Protein AF-A0A3M1XYF0-F1 (afdb_monomer_lite)

Sequence (114 aa):
MLKKLSIVFSAGAFGGLINSLTVWIFGQAGITKALGVAIAPALSPKWLYPRIVWGGLWGLLFILPILKNRPFIQGLLFSLGPTIVQLFVVFPQKAHKGMLGLDLGTLTPLFVIF

Radius of gyration: 14.91 Å; chains: 1; bounding box: 35×24×40 Å

Structure (mmCIF, N/CA/C/O backbone):
data_AF-A0A3M1XYF0-F1
#
_entry.id   AF-A0A3M1XYF0-F1
#
loop_
_atom_site.group_PDB
_atom_site.id
_atom_site.type_symbol
_atom_site.label_atom_id
_atom_site.label_alt_id
_atom_site.label_comp_id
_atom_site.label_asym_id
_atom_site.label_entity_id
_atom_site.label_seq_id
_atom_site.pdbx_PDB_ins_code
_atom_site.Cartn_x
_atom_site.Cartn_y
_atom_site.Cartn_z
_atom_site.occupancy
_atom_site.B_iso_or_equiv
_atom_site.auth_seq_id
_atom_site.auth_comp_id
_atom_site.auth_asym_id
_atom_site.auth_atom_id
_atom_site.pdbx_PDB_model_num
ATOM 1 N N . MET A 1 1 ? -14.063 7.704 19.979 1.00 82.12 1 MET A N 1
ATOM 2 C CA . MET A 1 1 ? -14.094 7.614 18.499 1.00 82.12 1 MET A CA 1
ATOM 3 C C . MET A 1 1 ? -12.744 7.969 17.878 1.00 82.12 1 MET A C 1
ATOM 5 O O . MET A 1 1 ? -12.197 7.138 17.166 1.00 82.12 1 MET A O 1
ATOM 9 N N . LEU A 1 2 ? -12.155 9.118 18.236 1.00 91.75 2 LEU A N 1
ATOM 10 C CA . LEU A 1 2 ? -10.863 9.589 17.714 1.00 91.75 2 LEU A CA 1
ATOM 11 C C . LEU A 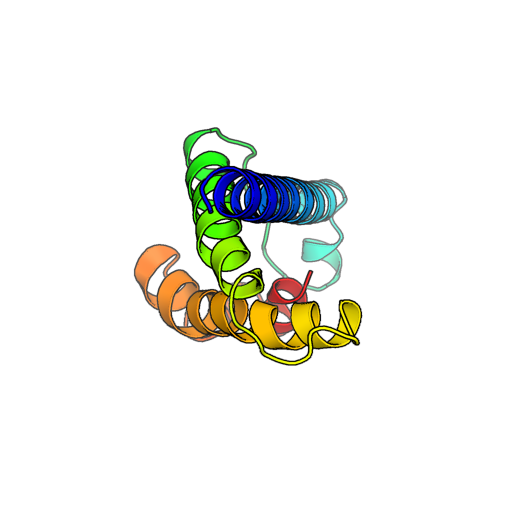1 2 ? -9.705 8.581 17.871 1.00 91.75 2 LEU A C 1
ATOM 13 O O . LEU A 1 2 ? -9.030 8.278 16.899 1.00 91.75 2 LEU A O 1
ATOM 17 N N . LYS A 1 3 ? -9.551 7.957 19.050 1.00 92.44 3 LYS A N 1
ATOM 18 C CA . LYS A 1 3 ? -8.518 6.925 19.286 1.00 92.44 3 LYS A CA 1
ATOM 19 C C . LYS A 1 3 ? -8.584 5.764 18.284 1.00 92.44 3 LYS A C 1
ATOM 21 O O . LYS A 1 3 ? -7.550 5.304 17.818 1.00 92.44 3 LYS A O 1
ATOM 26 N N . LYS A 1 4 ? -9.791 5.291 17.945 1.00 90.56 4 LYS A N 1
ATOM 27 C CA . LYS A 1 4 ? -9.965 4.192 16.981 1.00 90.56 4 LYS A CA 1
ATOM 28 C C . LYS A 1 4 ? -9.574 4.636 15.574 1.00 90.56 4 LYS A C 1
ATOM 30 O O . LYS A 1 4 ? -8.832 3.913 14.927 1.00 90.56 4 LYS A O 1
ATOM 35 N N . LEU A 1 5 ? -10.019 5.826 15.157 1.00 93.88 5 LEU A N 1
ATOM 36 C CA . LEU A 1 5 ? -9.650 6.444 13.877 1.00 93.88 5 LEU A CA 1
ATOM 37 C C . LEU A 1 5 ? -8.130 6.560 13.723 1.00 93.88 5 LEU A C 1
ATOM 39 O O . LEU A 1 5 ? -7.589 6.089 12.729 1.00 93.88 5 LEU A O 1
ATOM 43 N N . SER A 1 6 ? -7.442 7.113 14.726 1.00 94.56 6 SER A N 1
ATOM 44 C CA . SER A 1 6 ? -5.983 7.243 14.699 1.00 94.56 6 SER A CA 1
ATOM 45 C C . SER A 1 6 ? -5.292 5.885 14.589 1.00 94.56 6 SER A C 1
ATOM 47 O O . SER A 1 6 ? -4.393 5.737 13.773 1.00 94.56 6 SER A O 1
ATOM 49 N N . ILE A 1 7 ? -5.740 4.877 15.347 1.00 95.19 7 ILE A N 1
ATOM 50 C CA . ILE A 1 7 ? -5.152 3.530 15.297 1.00 95.19 7 ILE A CA 1
ATOM 51 C C . ILE A 1 7 ? -5.311 2.906 13.909 1.00 95.19 7 ILE A C 1
ATOM 53 O O . ILE A 1 7 ? -4.327 2.427 13.352 1.00 95.19 7 ILE A O 1
ATOM 57 N N . VAL A 1 8 ? -6.520 2.912 13.335 1.00 94.12 8 VAL A N 1
ATOM 58 C CA . VAL A 1 8 ? -6.744 2.258 12.036 1.00 94.12 8 VAL A CA 1
ATOM 59 C C . VAL A 1 8 ? -6.060 3.002 10.888 1.00 94.12 8 VAL A C 1
ATOM 61 O O . VAL A 1 8 ? -5.542 2.364 9.974 1.00 94.12 8 VAL A O 1
ATOM 64 N N . PHE A 1 9 ? -5.980 4.335 10.962 1.00 96.00 9 PHE A N 1
ATOM 65 C CA . PHE A 1 9 ? -5.243 5.138 9.993 1.00 96.00 9 PHE A CA 1
ATOM 66 C C . PHE A 1 9 ? -3.741 4.858 10.081 1.00 96.00 9 PHE A C 1
ATOM 68 O O . PHE A 1 9 ? -3.112 4.578 9.066 1.00 96.00 9 PHE A O 1
ATOM 75 N N . SER A 1 10 ? -3.160 4.876 11.286 1.00 96.12 10 SER A N 1
ATOM 76 C CA . SER A 1 10 ? -1.743 4.560 11.487 1.00 96.12 10 SER A CA 1
ATOM 77 C C . SER A 1 10 ? -1.406 3.133 11.055 1.00 96.12 10 SER A C 1
ATOM 79 O O . SER A 1 10 ? -0.381 2.928 10.411 1.00 96.12 10 SER A O 1
ATOM 81 N N . ALA A 1 11 ? -2.274 2.158 11.343 1.00 94.12 11 ALA A N 1
ATOM 82 C CA . ALA A 1 11 ? -2.099 0.778 10.895 1.00 94.12 11 ALA A CA 1
ATOM 83 C C . ALA A 1 11 ? -2.136 0.664 9.362 1.00 94.12 11 ALA A C 1
ATOM 85 O O . ALA A 1 11 ? -1.267 0.022 8.775 1.00 94.12 11 ALA A O 1
ATOM 86 N N . GLY A 1 12 ? -3.088 1.333 8.704 1.00 94.94 12 GLY A N 1
ATOM 87 C CA . GLY A 1 12 ? -3.162 1.382 7.243 1.00 94.94 12 GLY A CA 1
ATOM 88 C C . GLY A 1 12 ? -1.953 2.078 6.610 1.00 94.94 12 GLY A C 1
ATOM 89 O O . GLY A 1 12 ? -1.391 1.583 5.635 1.00 94.94 12 GLY A O 1
ATOM 90 N N . ALA A 1 13 ? -1.502 3.193 7.188 1.00 96.19 13 ALA A N 1
ATOM 91 C CA . ALA A 1 13 ? -0.326 3.929 6.731 1.00 96.19 13 ALA A CA 1
ATOM 92 C C . ALA A 1 13 ? 0.953 3.089 6.864 1.00 96.19 13 ALA A C 1
ATOM 94 O O . ALA A 1 13 ? 1.767 3.043 5.940 1.00 96.19 13 ALA A O 1
ATOM 95 N N . PHE A 1 14 ? 1.097 2.372 7.981 1.00 96.00 14 PHE A N 1
ATOM 96 C CA . PHE A 1 14 ? 2.183 1.419 8.185 1.00 96.00 14 PHE A CA 1
ATOM 97 C C . PHE A 1 14 ? 2.118 0.260 7.181 1.00 96.00 14 PHE A C 1
ATOM 99 O O . PHE A 1 14 ? 3.131 -0.073 6.573 1.00 96.00 14 PHE A O 1
ATOM 106 N N . GLY A 1 15 ? 0.929 -0.291 6.919 1.00 92.44 15 GLY A N 1
ATOM 107 C CA . GLY A 1 15 ? 0.728 -1.294 5.871 1.00 92.44 15 GLY A CA 1
ATOM 108 C C . GLY A 1 15 ? 1.154 -0.793 4.487 1.00 92.44 15 GLY A C 1
ATOM 109 O O . GLY A 1 15 ? 1.890 -1.480 3.784 1.00 92.44 15 GLY A O 1
ATOM 110 N N . GLY A 1 16 ? 0.777 0.438 4.123 1.00 92.19 16 GLY A N 1
ATOM 111 C CA . GLY A 1 16 ? 1.194 1.078 2.871 1.00 92.19 16 GLY A CA 1
ATOM 112 C C . GLY A 1 16 ? 2.709 1.292 2.770 1.00 92.19 16 GLY A C 1
ATOM 113 O O . GLY A 1 16 ? 3.283 1.134 1.689 1.00 92.19 16 GLY A O 1
ATOM 114 N N . LEU A 1 17 ? 3.377 1.600 3.886 1.00 94.31 17 LEU A N 1
ATOM 115 C CA . LEU A 1 17 ? 4.838 1.679 3.956 1.00 94.31 17 LEU A CA 1
ATOM 116 C C . LEU A 1 17 ? 5.481 0.309 3.710 1.00 94.31 17 LEU A C 1
ATOM 118 O O . LEU A 1 17 ? 6.337 0.201 2.836 1.00 94.31 17 LEU A O 1
ATOM 122 N N . ILE A 1 18 ? 5.055 -0.727 4.439 1.00 93.50 18 ILE A N 1
ATOM 123 C CA . ILE A 1 18 ? 5.601 -2.084 4.298 1.00 93.50 18 ILE A CA 1
ATOM 124 C C . ILE A 1 18 ? 5.389 -2.609 2.876 1.00 93.50 18 ILE A C 1
ATOM 126 O O . ILE A 1 18 ? 6.345 -3.065 2.260 1.00 93.50 18 ILE A O 1
ATOM 130 N N . ASN A 1 19 ? 4.188 -2.449 2.313 1.00 90.19 19 ASN A N 1
ATOM 131 C CA . ASN A 1 19 ? 3.887 -2.785 0.919 1.00 90.19 19 ASN A CA 1
ATOM 132 C C . ASN A 1 19 ? 4.853 -2.092 -0.059 1.00 90.19 19 ASN A C 1
ATOM 134 O O . ASN A 1 19 ? 5.461 -2.726 -0.921 1.00 90.19 19 ASN A O 1
ATOM 138 N N . SER A 1 20 ? 5.057 -0.784 0.114 1.00 89.94 20 SER A N 1
ATOM 139 C CA . SER A 1 20 ? 5.955 -0.007 -0.744 1.00 89.94 20 SER A CA 1
ATOM 140 C C . SER A 1 20 ? 7.405 -0.481 -0.645 1.00 89.94 20 SER A C 1
ATOM 142 O O . SER A 1 20 ? 8.086 -0.587 -1.664 1.00 89.94 20 SER A O 1
ATOM 144 N N . LEU A 1 21 ? 7.879 -0.786 0.565 1.00 90.56 21 LEU A N 1
ATOM 145 C CA . LEU A 1 21 ? 9.225 -1.309 0.778 1.00 90.56 21 LEU A CA 1
ATOM 146 C C . LEU A 1 21 ? 9.387 -2.704 0.171 1.00 90.56 21 LEU A C 1
ATOM 148 O O . LEU A 1 21 ? 10.387 -2.936 -0.498 1.00 90.56 21 LEU A O 1
ATOM 152 N N . THR A 1 22 ? 8.404 -3.594 0.318 1.00 89.06 22 THR A N 1
ATOM 153 C CA . THR A 1 22 ? 8.414 -4.925 -0.309 1.00 89.06 22 THR A CA 1
ATOM 154 C C . THR A 1 22 ? 8.541 -4.824 -1.826 1.00 89.06 22 THR A C 1
ATOM 156 O O . THR A 1 22 ? 9.435 -5.432 -2.412 1.00 89.06 22 THR A O 1
ATOM 159 N N . VAL A 1 23 ? 7.711 -3.993 -2.467 1.00 85.81 23 VAL A N 1
ATOM 160 C CA . VAL A 1 23 ? 7.768 -3.778 -3.921 1.00 85.81 23 VAL A CA 1
ATOM 161 C C . VAL A 1 23 ? 9.120 -3.199 -4.346 1.00 85.81 23 VAL A C 1
ATOM 163 O O . VAL A 1 23 ? 9.681 -3.615 -5.361 1.00 85.81 23 VAL A O 1
ATOM 166 N N . TRP A 1 24 ? 9.668 -2.254 -3.579 1.00 88.56 24 TRP A N 1
ATOM 167 C CA . TRP A 1 24 ? 10.985 -1.686 -3.861 1.00 88.56 24 TRP A CA 1
ATOM 168 C C . TRP A 1 24 ? 12.107 -2.727 -3.725 1.00 88.56 24 TRP A C 1
ATOM 170 O O . TRP A 1 24 ? 12.929 -2.849 -4.633 1.00 88.56 24 TRP A O 1
ATOM 180 N N . ILE A 1 25 ? 12.108 -3.524 -2.651 1.00 87.38 25 ILE A N 1
ATOM 181 C CA . ILE A 1 25 ? 13.073 -4.612 -2.429 1.00 87.38 25 ILE A CA 1
ATOM 182 C C . ILE A 1 25 ? 12.996 -5.628 -3.569 1.00 87.38 25 ILE A C 1
ATOM 184 O O . ILE A 1 25 ? 14.031 -6.023 -4.095 1.00 87.38 25 ILE A O 1
ATOM 188 N N . PHE A 1 26 ? 11.795 -6.018 -4.003 1.00 85.94 26 PHE A N 1
ATOM 189 C CA . PHE A 1 26 ? 11.620 -6.946 -5.124 1.00 85.94 26 PHE A CA 1
ATOM 190 C C . PHE A 1 26 ? 12.149 -6.383 -6.447 1.00 85.94 26 PHE A C 1
ATOM 192 O O . PHE A 1 26 ? 12.725 -7.134 -7.237 1.00 85.94 26 PHE A O 1
ATOM 199 N N . GLY A 1 27 ? 12.004 -5.073 -6.667 1.00 84.19 27 GLY A N 1
ATOM 200 C CA . GLY A 1 27 ? 12.619 -4.374 -7.795 1.00 84.19 27 GLY A CA 1
ATOM 201 C C . GLY A 1 27 ? 14.149 -4.409 -7.740 1.00 84.19 27 GLY A C 1
ATOM 202 O O . GLY A 1 27 ? 14.790 -4.797 -8.714 1.00 84.19 27 GLY A O 1
ATOM 203 N N . GLN A 1 28 ? 14.736 -4.072 -6.587 1.00 84.50 28 GLN A N 1
ATOM 204 C CA . GLN A 1 28 ? 16.193 -4.058 -6.391 1.00 84.50 28 GLN A CA 1
ATOM 205 C C . GLN A 1 28 ? 16.820 -5.457 -6.434 1.00 84.50 28 GLN A C 1
ATOM 207 O O . GLN A 1 28 ? 17.908 -5.625 -6.977 1.00 84.50 28 GLN A O 1
ATOM 212 N N . ALA A 1 29 ? 16.130 -6.466 -5.900 1.00 84.69 29 ALA A N 1
ATOM 213 C CA . ALA A 1 29 ? 16.552 -7.864 -5.937 1.00 84.69 29 ALA A CA 1
ATOM 214 C C . ALA A 1 29 ? 16.388 -8.502 -7.330 1.00 84.69 29 ALA A C 1
ATOM 216 O O . ALA A 1 29 ? 16.763 -9.655 -7.525 1.00 84.69 29 ALA A O 1
ATOM 217 N N . GLY A 1 30 ? 15.800 -7.786 -8.297 1.00 81.44 30 GLY A N 1
ATOM 218 C CA . GLY A 1 30 ? 15.563 -8.291 -9.648 1.00 81.44 30 GLY A CA 1
ATOM 219 C C . GLY A 1 30 ? 14.477 -9.365 -9.737 1.00 81.44 30 GLY A C 1
ATOM 220 O O . GLY A 1 30 ? 14.332 -9.970 -10.795 1.00 81.44 30 GLY A O 1
ATOM 221 N N . ILE A 1 31 ? 13.692 -9.587 -8.675 1.00 80.38 31 ILE A N 1
ATOM 222 C CA . ILE A 1 31 ? 12.605 -10.581 -8.636 1.00 80.38 31 ILE A CA 1
ATOM 223 C C . ILE A 1 31 ? 11.523 -10.216 -9.654 1.00 80.38 31 ILE A C 1
ATOM 225 O O . ILE A 1 31 ? 11.068 -11.072 -10.412 1.00 80.38 31 ILE A O 1
ATOM 229 N N . THR A 1 32 ? 11.146 -8.935 -9.718 1.00 78.38 32 THR A N 1
ATOM 230 C CA . THR A 1 32 ? 10.169 -8.444 -10.703 1.00 78.38 32 THR A CA 1
ATOM 231 C C . THR A 1 32 ? 10.675 -8.690 -12.124 1.00 78.38 32 THR A C 1
ATOM 233 O O . THR A 1 32 ? 9.966 -9.279 -12.937 1.00 78.38 32 THR A O 1
ATOM 236 N N . LYS A 1 33 ? 11.944 -8.363 -12.397 1.00 76.81 33 LYS A N 1
ATOM 237 C CA . LYS A 1 33 ? 12.592 -8.596 -13.696 1.00 76.81 33 LYS A CA 1
ATOM 238 C C . LYS A 1 33 ? 12.686 -10.084 -14.056 1.00 76.81 33 LYS A C 1
ATOM 240 O O . LYS A 1 33 ? 12.429 -10.434 -15.203 1.00 76.81 33 LYS A O 1
ATOM 245 N N . ALA A 1 34 ? 13.020 -10.950 -13.098 1.00 75.31 34 ALA A N 1
ATOM 246 C CA . ALA A 1 34 ? 13.092 -12.400 -13.293 1.00 75.31 34 ALA A CA 1
ATOM 247 C C . ALA A 1 34 ? 11.733 -13.007 -13.676 1.00 75.31 34 ALA A C 1
ATOM 249 O O . ALA A 1 34 ? 11.677 -13.993 -14.404 1.00 75.31 34 ALA A O 1
ATOM 250 N N . LEU A 1 35 ? 10.641 -12.381 -13.235 1.00 74.75 35 LEU A N 1
ATOM 251 C CA . LEU A 1 35 ? 9.267 -12.765 -13.559 1.00 74.75 35 LEU A CA 1
ATOM 252 C C . LEU A 1 35 ? 8.704 -12.010 -14.778 1.00 74.75 35 LEU A C 1
ATOM 254 O O . LEU A 1 35 ? 7.501 -12.036 -15.021 1.00 74.75 35 LEU A O 1
ATOM 258 N N . GLY A 1 36 ? 9.560 -11.335 -15.555 1.00 72.81 36 GLY A N 1
ATOM 259 C CA . GLY A 1 36 ? 9.161 -10.599 -16.758 1.00 72.81 36 GLY A CA 1
ATOM 260 C C . GLY A 1 36 ? 8.365 -9.323 -16.474 1.00 72.81 36 GLY A C 1
ATOM 261 O O . GLY A 1 36 ? 7.691 -8.818 -17.367 1.00 72.81 36 GLY A O 1
ATOM 262 N N . VAL A 1 37 ? 8.426 -8.811 -15.240 1.00 76.19 37 VAL A N 1
ATO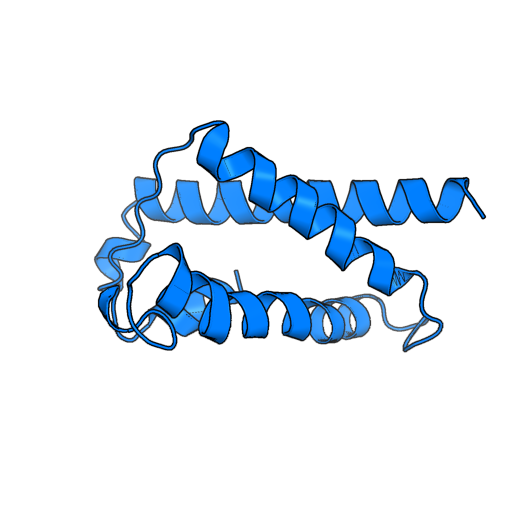M 263 C CA . VAL A 1 37 ? 7.694 -7.628 -14.787 1.00 76.19 37 VAL A CA 1
ATOM 264 C C . VAL A 1 37 ? 8.638 -6.431 -14.627 1.00 76.19 37 VAL A C 1
ATOM 266 O O . VAL A 1 37 ? 9.526 -6.411 -13.777 1.00 76.19 37 VAL A O 1
ATOM 269 N N . ALA A 1 38 ? 8.425 -5.375 -15.409 1.00 74.00 38 ALA A N 1
ATOM 270 C CA . ALA A 1 38 ? 9.222 -4.148 -15.414 1.00 74.00 38 ALA A CA 1
ATOM 271 C C . ALA A 1 38 ? 8.840 -3.170 -14.280 1.00 74.00 38 ALA A C 1
ATOM 273 O O . ALA A 1 38 ? 8.688 -1.967 -14.496 1.00 74.00 38 ALA A O 1
ATOM 274 N N . ILE A 1 39 ? 8.680 -3.673 -13.053 1.00 70.25 39 ILE A N 1
ATOM 275 C CA . ILE A 1 39 ? 8.424 -2.854 -11.860 1.00 70.25 39 ILE A CA 1
ATOM 276 C C . ILE A 1 39 ? 9.745 -2.638 -11.121 1.00 70.25 39 ILE A C 1
ATOM 278 O O . ILE A 1 39 ? 10.208 -3.503 -10.380 1.00 70.25 39 ILE A O 1
ATOM 282 N N . ALA A 1 40 ? 10.342 -1.466 -11.326 1.00 71.69 40 ALA A N 1
ATOM 283 C CA . ALA A 1 40 ? 11.533 -1.006 -10.614 1.00 71.69 40 ALA A CA 1
ATOM 284 C C . ALA A 1 40 ? 11.336 0.456 -10.172 1.00 71.69 40 ALA A C 1
ATOM 286 O O . ALA A 1 40 ? 11.807 1.382 -10.836 1.00 71.69 40 ALA A O 1
ATOM 287 N N . PRO A 1 41 ? 10.550 0.706 -9.110 1.00 74.31 41 PRO A N 1
ATOM 288 C CA . PRO A 1 41 ? 10.309 2.064 -8.646 1.00 74.31 41 PRO A CA 1
ATOM 289 C C . PRO A 1 41 ? 11.567 2.648 -7.997 1.00 74.31 41 PRO A C 1
ATOM 291 O O . PRO A 1 41 ? 12.235 1.985 -7.210 1.00 74.31 41 PRO A O 1
ATOM 294 N N . ALA A 1 42 ? 11.851 3.923 -8.255 1.00 82.94 42 ALA A N 1
ATOM 295 C CA . ALA A 1 42 ? 12.818 4.664 -7.454 1.00 82.94 42 ALA A CA 1
ATOM 296 C C . ALA A 1 42 ? 12.196 5.003 -6.092 1.00 82.94 42 ALA A C 1
ATOM 298 O O . ALA A 1 42 ? 11.118 5.611 -6.035 1.00 82.94 42 ALA A O 1
ATOM 299 N N . LEU A 1 43 ? 12.879 4.646 -4.999 1.00 86.25 43 LEU A N 1
ATOM 300 C CA . LEU A 1 43 ? 12.460 5.011 -3.648 1.00 86.25 43 LEU A CA 1
ATOM 301 C C . LEU A 1 43 ? 12.617 6.524 -3.466 1.00 86.25 43 LEU A C 1
ATOM 303 O O . LEU A 1 43 ? 13.678 7.027 -3.110 1.00 86.25 43 LEU A O 1
ATOM 307 N N . SER A 1 44 ? 11.548 7.256 -3.764 1.00 90.00 44 SER A N 1
ATOM 308 C CA . SER A 1 44 ? 11.495 8.712 -3.671 1.00 90.00 44 SER A CA 1
ATOM 309 C C . SER A 1 44 ? 10.327 9.148 -2.789 1.00 90.00 44 SER A C 1
ATOM 311 O O . SER A 1 44 ? 9.285 8.481 -2.781 1.00 90.00 44 SER A O 1
ATOM 313 N N . PRO A 1 45 ? 10.429 10.298 -2.097 1.00 89.75 45 PRO A N 1
ATOM 314 C CA . PRO A 1 45 ? 9.320 10.830 -1.309 1.00 89.75 45 PRO A CA 1
ATOM 315 C C . PRO A 1 45 ? 8.040 11.007 -2.134 1.00 89.75 45 PRO A C 1
ATOM 317 O O . PRO A 1 45 ? 6.956 10.664 -1.671 1.00 89.75 45 PRO A O 1
ATOM 320 N N . LYS A 1 46 ? 8.165 11.456 -3.393 1.00 89.69 46 LYS A N 1
ATOM 321 C CA . LYS A 1 46 ? 7.036 11.645 -4.320 1.00 89.69 46 LYS A CA 1
ATOM 322 C C . LYS A 1 46 ? 6.285 10.341 -4.615 1.00 89.69 46 LYS A C 1
ATOM 324 O O . LYS A 1 46 ? 5.078 10.371 -4.834 1.00 89.69 46 LYS A O 1
ATOM 329 N N . TRP A 1 47 ? 6.986 9.209 -4.627 1.00 88.88 47 TRP A N 1
ATOM 330 C CA . TRP A 1 47 ? 6.396 7.891 -4.855 1.00 88.88 47 TRP A CA 1
ATOM 331 C C . TRP A 1 47 ? 5.842 7.269 -3.568 1.00 88.88 47 TRP A C 1
ATOM 333 O O . TRP A 1 47 ? 4.756 6.690 -3.580 1.00 88.88 47 TRP A O 1
ATOM 343 N N . LEU A 1 48 ? 6.563 7.422 -2.455 1.00 91.50 48 LEU A N 1
ATOM 344 C CA . LEU A 1 48 ? 6.239 6.783 -1.182 1.00 91.50 48 LEU A CA 1
ATOM 345 C C . LEU A 1 48 ? 5.098 7.488 -0.433 1.00 91.50 48 LEU A C 1
ATOM 347 O O . LEU A 1 48 ? 4.190 6.830 0.072 1.00 91.50 48 LEU A O 1
ATOM 351 N N . TYR A 1 49 ? 5.107 8.823 -0.397 1.00 92.31 49 TYR A N 1
ATOM 352 C CA . TYR A 1 49 ? 4.117 9.624 0.326 1.00 92.31 49 TYR A CA 1
ATOM 353 C C . TYR A 1 49 ? 2.659 9.288 -0.036 1.00 92.31 49 TYR A C 1
ATOM 355 O O . TYR A 1 49 ? 1.897 8.943 0.871 1.00 92.31 49 TYR A O 1
ATOM 363 N N . PRO A 1 50 ? 2.237 9.309 -1.321 1.00 92.06 50 PRO A N 1
ATOM 364 C CA . PRO A 1 50 ? 0.855 8.991 -1.660 1.00 92.06 50 PRO A CA 1
ATOM 365 C C . PRO A 1 50 ? 0.479 7.561 -1.258 1.00 92.06 50 PRO A C 1
ATOM 367 O O . PRO A 1 50 ? -0.646 7.347 -0.826 1.00 92.06 50 PRO A O 1
ATOM 370 N N . ARG A 1 51 ? 1.397 6.591 -1.344 1.00 90.81 51 ARG A N 1
ATOM 371 C CA . ARG A 1 51 ? 1.125 5.193 -0.972 1.00 90.81 51 ARG A CA 1
ATOM 372 C C . ARG A 1 51 ? 0.858 5.030 0.523 1.00 90.81 51 ARG A C 1
ATOM 374 O O . ARG A 1 51 ? -0.080 4.332 0.894 1.00 90.81 51 ARG A O 1
ATOM 381 N N . ILE A 1 52 ? 1.621 5.722 1.369 1.00 94.75 52 ILE A N 1
ATOM 382 C CA . ILE A 1 52 ? 1.400 5.740 2.823 1.00 94.75 52 ILE A CA 1
ATOM 383 C C . ILE A 1 52 ? 0.051 6.391 3.151 1.00 94.75 52 ILE A C 1
ATOM 385 O O . ILE A 1 52 ? -0.742 5.825 3.902 1.00 94.75 52 ILE A O 1
ATOM 389 N N . VAL A 1 53 ? -0.240 7.556 2.563 1.00 95.75 53 VAL A N 1
ATOM 390 C CA . VAL A 1 53 ? -1.501 8.275 2.811 1.00 95.75 53 VAL A CA 1
ATOM 391 C C . VAL A 1 53 ? -2.703 7.442 2.362 1.00 95.75 53 VAL A C 1
ATOM 393 O O . VAL A 1 53 ? -3.654 7.281 3.124 1.00 95.75 53 VAL A O 1
ATOM 396 N N . TRP A 1 54 ? -2.647 6.857 1.162 1.00 93.62 54 TRP A N 1
ATOM 397 C CA . TRP A 1 54 ? -3.700 5.973 0.661 1.00 93.62 54 TRP A CA 1
ATOM 398 C C . TRP A 1 54 ? -3.860 4.720 1.517 1.00 93.62 54 TRP A C 1
ATOM 400 O O . TRP A 1 54 ? -4.994 4.340 1.800 1.00 93.62 54 TRP A O 1
ATOM 410 N N . GLY A 1 55 ? -2.762 4.120 1.984 1.00 93.75 55 GLY A N 1
ATOM 411 C CA . GLY A 1 55 ? -2.813 3.022 2.949 1.00 93.75 55 GLY A CA 1
ATOM 412 C C . GLY A 1 55 ? -3.588 3.412 4.209 1.00 93.75 55 GLY A C 1
ATOM 413 O O . GLY A 1 55 ? -4.476 2.680 4.639 1.00 93.75 55 GLY A O 1
ATOM 414 N N . GLY A 1 56 ? -3.328 4.602 4.759 1.00 95.00 56 GLY A N 1
ATOM 415 C CA . GLY A 1 56 ? -4.059 5.123 5.917 1.00 95.00 56 GLY A CA 1
ATOM 416 C C . GLY A 1 56 ? -5.549 5.351 5.648 1.00 95.00 56 GLY A C 1
ATOM 417 O O . GLY A 1 56 ? -6.381 4.977 6.474 1.00 95.00 56 GLY A O 1
ATOM 418 N N . LEU A 1 57 ? -5.900 5.903 4.480 1.00 95.00 57 LEU A N 1
ATOM 419 C CA . LEU A 1 57 ? -7.294 6.112 4.071 1.00 95.00 57 LEU A CA 1
ATOM 420 C C . LEU A 1 57 ? -8.056 4.787 3.927 1.00 95.00 57 LEU A C 1
ATOM 422 O O . LEU A 1 57 ? -9.163 4.666 4.447 1.00 95.00 57 LEU A O 1
ATOM 426 N N . TRP A 1 58 ? -7.459 3.775 3.291 1.00 93.81 58 TRP A N 1
ATOM 427 C CA . TRP A 1 58 ? -8.061 2.441 3.187 1.00 93.81 58 TRP A CA 1
ATOM 428 C C . TRP A 1 58 ? -8.117 1.715 4.537 1.00 93.81 58 TRP A C 1
ATOM 430 O O . TRP A 1 58 ? -9.060 0.967 4.793 1.00 93.81 58 TRP A O 1
ATOM 440 N N . GLY A 1 59 ? -7.183 2.004 5.449 1.00 92.56 59 GLY A N 1
ATOM 441 C CA . GLY A 1 59 ? -7.226 1.538 6.837 1.00 92.56 59 GLY A CA 1
ATOM 442 C C . GLY A 1 59 ? -8.503 1.946 7.579 1.00 92.56 59 GLY A C 1
ATOM 443 O O . GLY A 1 59 ? -8.975 1.209 8.444 1.00 92.56 59 GLY A O 1
ATOM 444 N N . LEU A 1 60 ? -9.143 3.060 7.202 1.00 93.38 60 LEU A N 1
ATOM 445 C CA . LEU A 1 60 ? -10.402 3.504 7.814 1.00 93.38 60 LEU A CA 1
ATOM 446 C C . LEU A 1 60 ? -11.554 2.500 7.633 1.00 93.38 60 LEU A C 1
ATOM 448 O O . LEU A 1 60 ? -12.470 2.483 8.459 1.00 93.38 60 LEU A O 1
ATOM 452 N N . LEU A 1 61 ? -11.496 1.617 6.625 1.00 91.50 61 LEU A N 1
ATOM 453 C CA . LEU A 1 61 ? -12.495 0.561 6.422 1.00 91.50 61 LEU A CA 1
ATOM 454 C C . LEU A 1 61 ? -12.625 -0.378 7.631 1.00 91.50 61 LEU A C 1
ATOM 456 O O . LEU A 1 61 ? -13.712 -0.891 7.890 1.00 91.50 61 LEU A O 1
ATOM 460 N N . PHE A 1 62 ? -11.570 -0.539 8.437 1.00 90.50 62 PHE A N 1
ATOM 461 C CA . PHE A 1 62 ? -11.589 -1.361 9.654 1.00 90.50 62 PHE A CA 1
ATOM 462 C C . PHE A 1 62 ? -12.494 -0.823 10.773 1.00 90.50 62 PHE A C 1
ATOM 464 O O . PHE A 1 62 ? -12.715 -1.505 11.774 1.00 90.50 62 PHE A O 1
ATOM 471 N N . ILE A 1 63 ? -13.064 0.374 10.613 1.00 91.00 63 ILE A N 1
ATOM 472 C CA . ILE A 1 63 ? -14.101 0.901 11.511 1.00 91.00 63 ILE A CA 1
ATOM 473 C C . ILE A 1 63 ? -15.460 0.256 11.228 1.00 91.00 63 ILE A C 1
ATOM 475 O O . ILE A 1 63 ? -16.285 0.139 12.141 1.00 91.00 63 ILE A O 1
ATOM 479 N N . LEU A 1 64 ? -15.700 -0.173 9.986 1.00 89.50 64 LEU A N 1
ATOM 480 C CA . LEU A 1 64 ? -16.968 -0.766 9.585 1.00 89.50 64 LEU A CA 1
ATOM 481 C C . LEU A 1 64 ? -17.223 -2.060 10.369 1.00 89.50 64 LEU A C 1
ATOM 483 O O . LEU A 1 64 ? -16.307 -2.865 10.561 1.00 89.50 64 LEU A O 1
ATOM 487 N N . PRO A 1 65 ? -18.466 -2.313 10.816 1.00 87.88 65 PRO A N 1
ATOM 488 C CA . PRO A 1 65 ? -18.789 -3.472 11.637 1.00 87.88 65 PRO A CA 1
ATOM 489 C C . PRO A 1 65 ? -18.931 -4.774 10.836 1.00 87.88 65 PRO A C 1
ATOM 491 O O . PRO A 1 65 ? -19.805 -5.585 11.120 1.00 87.88 65 PRO A O 1
ATOM 494 N N . ILE A 1 66 ? -18.054 -4.989 9.859 1.00 88.06 66 ILE A N 1
ATOM 495 C CA . ILE A 1 66 ? -18.056 -6.133 8.946 1.00 88.06 66 ILE A CA 1
ATOM 496 C C . ILE A 1 66 ? -16.971 -7.112 9.399 1.00 88.06 66 ILE A C 1
ATOM 498 O O . ILE A 1 66 ? -15.829 -6.709 9.591 1.00 88.06 66 ILE A O 1
ATOM 502 N N . LEU A 1 67 ? -17.315 -8.394 9.571 1.00 83.62 67 LEU A N 1
ATOM 503 C CA . LEU A 1 67 ? -16.362 -9.482 9.865 1.00 83.62 67 LEU A CA 1
ATOM 504 C C . LEU A 1 67 ? -15.437 -9.241 11.083 1.00 83.62 67 LEU A C 1
ATOM 506 O O . LEU A 1 67 ? -14.329 -9.768 11.130 1.00 83.62 67 LEU A O 1
ATOM 510 N N . LYS A 1 68 ? -15.913 -8.515 12.106 1.00 80.69 68 LYS A N 1
ATOM 511 C CA . LYS A 1 68 ? -15.145 -8.107 13.307 1.00 80.69 68 LYS A CA 1
ATOM 512 C C . LYS A 1 68 ? -14.364 -9.228 14.012 1.00 80.69 68 LYS A C 1
ATOM 514 O O . LYS A 1 68 ? -13.332 -8.956 14.611 1.00 80.69 68 LYS A O 1
ATOM 519 N N . ASN A 1 69 ? -14.841 -10.471 13.943 1.00 86.56 69 ASN A N 1
ATOM 520 C CA . ASN A 1 69 ? -14.217 -11.623 14.607 1.00 86.56 69 ASN A CA 1
ATOM 521 C C . ASN A 1 69 ? -13.199 -12.361 13.717 1.00 86.56 69 ASN A C 1
ATOM 523 O O . ASN A 1 69 ? -12.658 -13.385 14.121 1.00 86.56 69 ASN A O 1
ATOM 527 N N . ARG A 1 70 ? -12.972 -11.893 12.483 1.00 88.94 70 ARG A N 1
ATOM 528 C CA . ARG A 1 70 ? -12.106 -12.541 11.489 1.00 88.94 70 ARG A CA 1
ATOM 529 C C . ARG A 1 70 ? -11.165 -11.512 10.847 1.00 88.94 70 ARG A C 1
ATOM 531 O O . ARG A 1 70 ? -11.325 -11.212 9.664 1.00 88.94 70 ARG A O 1
ATOM 538 N N . PRO A 1 71 ? -10.174 -10.987 11.594 1.00 84.19 71 PRO A N 1
ATOM 539 C CA . PRO A 1 71 ? -9.335 -9.872 11.143 1.00 84.19 71 PRO A CA 1
ATOM 540 C C . PRO A 1 71 ? -8.572 -10.174 9.846 1.00 84.19 71 PRO A C 1
ATOM 542 O O . PRO A 1 71 ? -8.447 -9.302 8.994 1.00 84.19 71 PRO A O 1
ATOM 545 N N . PHE A 1 72 ? -8.133 -11.421 9.644 1.00 86.06 72 PHE A N 1
ATOM 546 C CA . PHE A 1 72 ? -7.464 -11.838 8.406 1.00 86.06 72 PHE A CA 1
ATOM 547 C C . PHE A 1 72 ? -8.384 -11.768 7.181 1.00 86.06 72 PHE A C 1
ATOM 549 O O . PHE A 1 72 ? -8.008 -11.208 6.155 1.00 86.06 72 PHE A O 1
ATOM 556 N N . ILE A 1 73 ? -9.612 -12.287 7.293 1.00 88.69 73 ILE A N 1
ATOM 557 C CA . ILE A 1 73 ? -10.594 -12.244 6.196 1.00 88.69 73 ILE A CA 1
ATOM 558 C C . ILE A 1 73 ? -11.045 -10.804 5.951 1.00 88.69 73 ILE A C 1
ATOM 560 O O . ILE A 1 73 ? -11.222 -10.394 4.809 1.00 88.69 73 ILE A O 1
ATOM 564 N N . GLN A 1 74 ? -11.200 -10.025 7.020 1.00 88.88 74 GLN A N 1
ATOM 565 C CA . GLN A 1 74 ? -11.529 -8.610 6.939 1.00 88.88 74 GLN A CA 1
ATOM 566 C C . GLN A 1 74 ? -10.450 -7.833 6.170 1.00 88.88 74 GLN A C 1
ATOM 568 O O . GLN A 1 74 ? -10.784 -7.051 5.285 1.00 88.88 74 GLN A O 1
ATOM 573 N N . GLY A 1 75 ? -9.169 -8.096 6.449 1.00 87.06 75 GLY A N 1
ATOM 574 C CA . GLY A 1 75 ? -8.053 -7.510 5.709 1.00 87.06 75 GLY A CA 1
ATOM 575 C C . GLY A 1 75 ? -8.040 -7.907 4.238 1.00 87.06 75 GLY A C 1
ATOM 576 O O . GLY A 1 75 ? -7.927 -7.027 3.391 1.00 87.06 75 GLY A O 1
ATOM 577 N N . LEU A 1 76 ? -8.245 -9.191 3.931 1.00 87.56 76 LEU A N 1
ATOM 578 C CA . LEU A 1 76 ? -8.331 -9.673 2.549 1.00 87.56 76 LEU A CA 1
ATOM 579 C C . LEU A 1 76 ? -9.500 -9.031 1.786 1.00 87.56 76 LEU A C 1
ATOM 581 O O . LEU A 1 76 ? -9.358 -8.652 0.630 1.00 87.56 76 LEU A O 1
ATOM 585 N N . LEU A 1 77 ? -10.659 -8.885 2.430 1.00 89.56 77 LEU A N 1
ATOM 586 C CA . LEU A 1 77 ? -11.823 -8.241 1.825 1.00 89.56 77 LEU A CA 1
ATOM 587 C C . LEU A 1 77 ? -11.558 -6.754 1.565 1.00 89.56 77 LEU A C 1
ATOM 589 O O . LEU A 1 77 ? -11.867 -6.241 0.492 1.00 89.56 77 LEU A O 1
ATOM 593 N N . PHE A 1 78 ? -10.984 -6.054 2.542 1.00 89.75 78 PHE A N 1
ATOM 594 C CA . PHE A 1 78 ? -10.721 -4.622 2.435 1.00 89.75 78 PHE A CA 1
ATOM 595 C C . PHE A 1 78 ? -9.538 -4.288 1.532 1.00 89.75 78 PHE A C 1
ATOM 597 O O . PHE A 1 78 ? -9.515 -3.184 0.995 1.00 89.75 78 PHE A O 1
ATOM 604 N N . SER A 1 79 ? -8.610 -5.220 1.292 1.00 87.62 79 SER A N 1
ATOM 605 C CA . SER A 1 79 ? -7.535 -5.039 0.314 1.00 87.62 79 SER A CA 1
ATOM 606 C C . SER A 1 79 ? -8.030 -5.104 -1.134 1.00 87.62 79 SER A C 1
ATOM 608 O O . SER A 1 79 ? -7.393 -4.524 -2.009 1.00 87.62 79 SER A O 1
ATOM 610 N N . LEU A 1 80 ? -9.194 -5.711 -1.409 1.00 87.75 80 LEU A N 1
ATOM 611 C CA . LEU A 1 80 ? -9.766 -5.735 -2.764 1.00 87.75 80 LEU A CA 1
ATOM 612 C C . LEU A 1 80 ? -10.038 -4.326 -3.307 1.00 87.75 80 LEU A C 1
ATOM 614 O O . LEU A 1 80 ? -9.803 -4.072 -4.485 1.00 87.75 80 LEU A O 1
ATOM 618 N N . GLY A 1 81 ? -10.484 -3.400 -2.452 1.00 86.94 81 GLY A N 1
ATOM 619 C CA . GLY A 1 81 ? -10.714 -1.998 -2.813 1.00 86.94 81 GLY A CA 1
ATOM 620 C C . GLY A 1 81 ? -9.475 -1.323 -3.425 1.00 86.94 81 GLY A C 1
ATOM 621 O O . GLY A 1 81 ? -9.517 -0.942 -4.600 1.00 86.94 81 GLY A O 1
ATOM 622 N N . PRO A 1 82 ? -8.356 -1.197 -2.684 1.00 88.44 82 PRO A N 1
ATOM 623 C CA . PRO A 1 82 ? -7.121 -0.638 -3.219 1.00 88.44 82 PRO A CA 1
ATOM 624 C C . PRO A 1 82 ? -6.563 -1.440 -4.400 1.00 88.44 82 PRO A C 1
ATOM 626 O O . PRO A 1 82 ? -6.072 -0.819 -5.340 1.00 88.44 82 PRO A O 1
ATOM 629 N N . THR A 1 83 ? -6.682 -2.774 -4.421 1.00 85.50 83 THR A N 1
ATOM 630 C CA . THR A 1 83 ? -6.245 -3.597 -5.564 1.00 85.50 83 THR A CA 1
ATOM 631 C C . THR A 1 83 ? -7.001 -3.242 -6.847 1.00 85.50 83 THR A C 1
ATOM 633 O O . THR A 1 83 ? -6.377 -3.003 -7.880 1.00 85.50 83 THR A O 1
ATOM 636 N N . ILE A 1 84 ? -8.332 -3.134 -6.795 1.00 86.31 84 ILE A N 1
ATOM 637 C CA . ILE A 1 84 ? -9.156 -2.750 -7.952 1.00 86.31 84 ILE A CA 1
ATOM 638 C C . ILE A 1 84 ? -8.774 -1.346 -8.431 1.00 86.31 84 ILE A C 1
ATOM 640 O O . ILE A 1 84 ? -8.534 -1.139 -9.621 1.00 86.31 84 ILE A O 1
ATOM 644 N N . VAL A 1 85 ? -8.650 -0.382 -7.514 1.00 86.50 85 VAL A N 1
ATOM 645 C CA . VAL A 1 85 ? -8.249 0.989 -7.866 1.00 86.50 85 VAL A CA 1
ATOM 646 C C . VAL A 1 85 ? -6.857 1.012 -8.499 1.00 86.50 85 VAL A C 1
ATOM 648 O O . VAL A 1 85 ? -6.634 1.709 -9.488 1.00 86.50 85 VAL A O 1
ATOM 651 N N . GLN A 1 86 ? -5.915 0.225 -7.988 1.00 84.75 86 GLN A N 1
ATOM 652 C CA . GLN A 1 86 ? -4.576 0.146 -8.556 1.00 84.75 86 GLN A CA 1
ATOM 653 C C . GLN A 1 86 ? -4.598 -0.391 -9.999 1.00 84.75 86 GLN A C 1
ATOM 655 O O . GLN A 1 86 ? -3.980 0.208 -10.881 1.00 84.75 86 GLN A O 1
ATOM 660 N N . LEU A 1 87 ? -5.345 -1.472 -10.250 1.00 81.88 87 LEU A N 1
ATOM 661 C CA . LEU A 1 87 ? -5.411 -2.151 -11.548 1.00 81.88 87 LEU A CA 1
ATOM 662 C C . LEU A 1 87 ? -6.179 -1.367 -12.622 1.00 81.88 87 LEU A C 1
ATOM 664 O O . LEU A 1 87 ? -5.775 -1.370 -13.787 1.00 81.88 87 LEU A O 1
ATOM 668 N N . PHE A 1 88 ? -7.272 -0.701 -12.242 1.00 84.44 88 PHE A N 1
ATOM 669 C CA . PHE A 1 88 ? -8.206 -0.073 -13.187 1.00 84.44 88 PHE A CA 1
ATOM 670 C C . PHE A 1 88 ? -8.131 1.454 -13.234 1.00 84.44 88 PHE A C 1
ATOM 672 O O . PHE A 1 88 ? -8.615 2.051 -14.190 1.00 84.44 88 PHE A O 1
ATOM 679 N N . VAL A 1 89 ? -7.514 2.100 -12.242 1.00 83.56 89 VAL A N 1
ATOM 680 C CA . VAL A 1 89 ? -7.376 3.565 -12.201 1.00 83.56 89 VAL A CA 1
ATOM 681 C C . VAL A 1 89 ? -5.905 3.953 -12.268 1.00 83.56 89 VAL A C 1
ATOM 683 O O . VAL A 1 89 ? -5.488 4.664 -13.179 1.00 83.56 89 VAL A O 1
ATOM 686 N N . VAL A 1 90 ? -5.078 3.470 -11.338 1.00 83.00 90 VAL A N 1
ATOM 687 C CA . VAL A 1 90 ? -3.687 3.938 -11.224 1.00 83.00 90 VAL A CA 1
ATOM 688 C C . VAL A 1 90 ? -2.840 3.488 -12.412 1.00 83.00 90 VAL A C 1
ATOM 690 O O . VAL A 1 90 ? -2.165 4.322 -13.013 1.00 83.00 90 VAL A O 1
ATOM 693 N N . PHE A 1 91 ? -2.872 2.208 -12.782 1.00 80.88 91 PHE A N 1
ATOM 694 C CA . PHE A 1 91 ? -2.085 1.716 -13.914 1.00 80.88 91 PHE A CA 1
ATOM 695 C C . PHE A 1 91 ? -2.453 2.341 -15.266 1.00 80.88 91 PHE A C 1
ATOM 697 O O . PHE A 1 91 ? -1.545 2.874 -15.910 1.00 80.88 91 PHE A O 1
ATOM 704 N N . PRO A 1 92 ? -3.729 2.369 -15.692 1.00 80.44 92 PRO A N 1
ATOM 705 C CA . PRO A 1 92 ? -4.069 2.950 -16.986 1.00 80.44 92 PRO A CA 1
ATOM 706 C C . PRO A 1 92 ? -3.972 4.481 -16.994 1.00 80.44 92 PRO A C 1
ATOM 708 O O . PRO A 1 92 ? -3.440 5.046 -17.947 1.00 8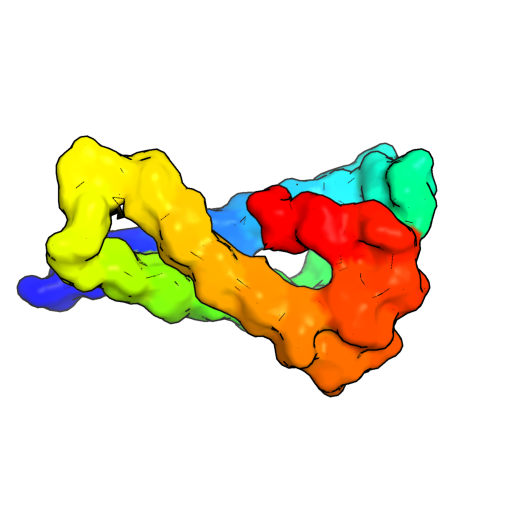0.44 92 PRO A O 1
ATOM 711 N N . GLN A 1 93 ? -4.443 5.168 -15.945 1.00 80.62 93 GLN A N 1
ATOM 712 C CA . GLN A 1 93 ? -4.595 6.629 -15.987 1.00 80.62 93 GLN A CA 1
ATOM 713 C C . GLN A 1 93 ? -3.403 7.403 -15.422 1.00 80.62 93 GLN A C 1
ATOM 715 O O . GLN A 1 93 ? -3.137 8.504 -15.890 1.00 80.62 93 GLN A O 1
ATOM 720 N N . LYS A 1 94 ? -2.702 6.874 -14.407 1.00 77.75 94 LYS A N 1
ATOM 721 C CA . LYS A 1 94 ? -1.581 7.587 -13.759 1.00 77.75 94 LYS A CA 1
ATOM 722 C C . LYS A 1 94 ? -0.214 7.080 -14.195 1.00 77.75 94 LYS A C 1
ATOM 724 O O . LYS A 1 94 ? 0.720 7.867 -14.297 1.00 77.75 94 LYS A O 1
ATOM 729 N N . ALA A 1 95 ? -0.078 5.770 -14.382 1.00 76.56 95 ALA A N 1
ATOM 730 C CA . ALA A 1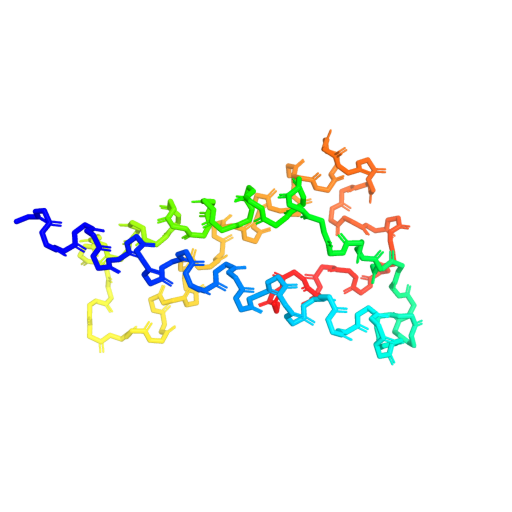 95 ? 1.185 5.157 -14.780 1.00 76.56 95 ALA A CA 1
ATOM 731 C C . ALA A 1 95 ? 1.304 4.981 -16.301 1.00 76.56 95 ALA A C 1
ATOM 733 O O . ALA A 1 95 ? 2.415 4.765 -16.784 1.00 76.56 95 ALA A O 1
ATOM 734 N N . HIS A 1 96 ? 0.186 5.075 -17.033 1.00 78.94 96 HIS A N 1
ATOM 735 C CA . HIS A 1 96 ? 0.100 4.825 -18.474 1.00 78.94 96 HIS A CA 1
ATOM 736 C C . HIS A 1 96 ? 0.723 3.473 -18.862 1.00 78.94 96 HIS A C 1
ATOM 738 O O . HIS A 1 96 ? 1.561 3.395 -19.755 1.00 78.94 96 HIS A O 1
ATOM 744 N N . LYS A 1 97 ? 0.356 2.417 -18.122 1.00 77.31 97 LYS A N 1
ATOM 745 C CA . LYS A 1 97 ? 0.867 1.040 -18.280 1.00 77.31 97 LYS A CA 1
ATOM 746 C C . LYS A 1 97 ? -0.200 0.042 -18.741 1.00 77.31 97 LYS A C 1
ATOM 748 O O . LYS A 1 97 ? -0.119 -1.147 -18.427 1.00 77.31 97 LYS A O 1
ATOM 753 N N . GLY A 1 98 ? -1.225 0.540 -19.424 1.00 77.69 98 GLY A N 1
ATOM 754 C CA . GLY A 1 98 ? -2.356 -0.265 -19.866 1.00 77.69 98 GLY A CA 1
ATOM 755 C C . GLY A 1 98 ? -3.274 -0.693 -18.717 1.00 77.69 98 GLY A C 1
ATOM 756 O O . GLY A 1 98 ? -2.985 -0.512 -17.528 1.00 77.69 98 GLY A O 1
ATOM 757 N N . MET A 1 99 ? -4.429 -1.252 -19.074 1.00 78.19 99 MET A N 1
ATOM 758 C CA . MET A 1 99 ? -5.357 -1.832 -18.102 1.00 78.19 99 MET A CA 1
ATOM 759 C C . MET A 1 99 ? -4.694 -3.038 -17.425 1.00 78.19 99 MET A C 1
ATOM 761 O O . MET A 1 99 ? -4.004 -3.811 -18.085 1.00 78.19 99 MET A O 1
ATOM 765 N N . LEU A 1 100 ? -4.863 -3.182 -16.106 1.00 77.44 100 LEU A N 1
ATOM 766 C CA . LEU A 1 100 ? -4.197 -4.205 -15.282 1.00 77.44 100 LEU A CA 1
ATOM 767 C C . LEU A 1 100 ? -2.657 -4.104 -15.219 1.00 77.44 100 LEU A C 1
ATOM 769 O O . LEU A 1 100 ? -2.023 -4.933 -14.568 1.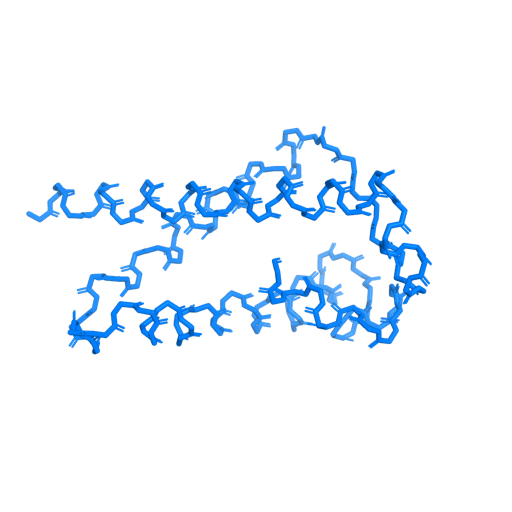00 77.44 100 LEU A O 1
ATOM 773 N N . GLY A 1 101 ? -2.038 -3.091 -15.835 1.00 74.75 101 GLY A N 1
ATOM 774 C CA . GLY A 1 101 ? -0.580 -2.965 -15.867 1.00 74.75 101 GLY A CA 1
ATOM 775 C C . GLY A 1 101 ? 0.100 -3.929 -16.843 1.00 74.75 101 GLY A C 1
ATOM 776 O O . GLY A 1 101 ? 1.271 -4.243 -16.652 1.00 74.75 101 GLY A O 1
ATOM 777 N N . LEU A 1 102 ? -0.611 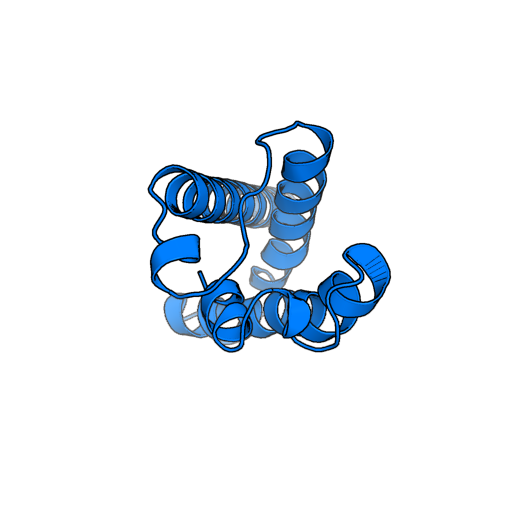-4.427 -17.862 1.00 79.75 102 LEU A N 1
ATOM 778 C CA . LEU A 1 102 ? -0.086 -5.431 -18.798 1.00 79.75 102 LEU A CA 1
ATOM 779 C C . LEU A 1 102 ? 1.155 -4.963 -19.570 1.00 79.75 102 LEU A C 1
ATOM 781 O O . LEU A 1 102 ? 1.999 -5.794 -19.898 1.00 79.75 102 LEU A O 1
ATOM 785 N N . ASP A 1 103 ? 1.332 -3.654 -19.765 1.00 76.75 103 ASP A N 1
ATOM 786 C CA . ASP A 1 103 ? 2.533 -3.101 -20.409 1.00 76.75 103 ASP A CA 1
ATOM 787 C C . ASP A 1 103 ? 3.793 -3.276 -19.546 1.00 76.75 103 ASP A C 1
ATOM 789 O O . ASP A 1 103 ? 4.915 -3.135 -20.030 1.00 76.75 103 ASP A O 1
ATOM 793 N N . LEU A 1 104 ? 3.629 -3.556 -18.248 1.00 67.88 104 LEU A N 1
ATOM 794 C CA . LEU A 1 104 ? 4.727 -3.896 -17.346 1.00 67.88 104 LEU A CA 1
ATOM 795 C C . LEU A 1 104 ? 5.034 -5.394 -17.347 1.00 67.88 104 LEU A C 1
ATOM 797 O O . LEU A 1 104 ? 6.052 -5.762 -16.781 1.00 67.88 104 LEU A O 1
ATOM 801 N N . GLY A 1 105 ? 4.199 -6.242 -17.952 1.00 78.69 105 GLY A N 1
ATOM 802 C CA . GLY A 1 105 ? 4.322 -7.701 -17.953 1.00 78.69 105 GLY A CA 1
ATOM 803 C C . GLY A 1 105 ? 3.006 -8.383 -17.572 1.00 78.69 105 GLY A C 1
ATOM 804 O O . GLY A 1 105 ? 2.223 -7.853 -16.781 1.00 78.69 105 GLY A O 1
ATOM 805 N N . THR A 1 106 ? 2.761 -9.586 -18.093 1.00 79.62 106 THR A N 1
ATOM 806 C CA . THR A 1 106 ? 1.493 -10.321 -17.903 1.00 79.62 106 THR A CA 1
ATOM 807 C C . THR A 1 106 ? 1.230 -10.727 -16.450 1.00 79.62 106 THR A C 1
ATOM 809 O O . THR A 1 106 ? 0.075 -10.880 -16.060 1.00 79.62 106 THR A O 1
ATOM 812 N N . LEU A 1 107 ? 2.280 -10.850 -15.628 1.00 76.88 107 LEU A N 1
ATOM 813 C CA . LEU A 1 107 ? 2.186 -11.198 -14.203 1.00 76.88 107 LEU A CA 1
ATOM 814 C C . LEU A 1 107 ? 2.037 -9.978 -13.277 1.00 76.88 107 LEU A C 1
ATOM 816 O O . LEU A 1 107 ? 1.861 -10.142 -12.069 1.00 76.88 107 LEU A O 1
ATOM 820 N N . THR A 1 108 ? 2.052 -8.757 -13.820 1.00 76.00 108 THR A N 1
ATOM 821 C CA . THR A 1 108 ? 1.869 -7.506 -13.063 1.00 76.00 108 THR A CA 1
ATOM 822 C C . THR A 1 108 ? 0.641 -7.503 -12.142 1.00 76.00 108 THR A C 1
ATOM 824 O O . THR A 1 108 ? 0.775 -7.041 -11.007 1.00 76.00 108 THR A O 1
ATOM 827 N N . PRO A 1 109 ? -0.529 -8.050 -12.532 1.00 74.81 109 PRO A N 1
ATOM 828 C CA . PRO A 1 109 ? -1.704 -8.047 -11.662 1.00 74.81 109 PRO A CA 1
ATOM 829 C C . PRO A 1 109 ? -1.515 -8.838 -10.364 1.00 74.81 109 PRO A C 1
ATOM 831 O O . PRO A 1 109 ? -2.062 -8.456 -9.333 1.00 74.81 109 PRO A O 1
ATOM 834 N N . LEU A 1 110 ? -0.711 -9.905 -10.388 1.00 74.56 110 LEU A N 1
ATOM 835 C CA . LEU A 1 110 ? -0.421 -10.712 -9.199 1.00 74.56 110 LEU A CA 1
ATOM 836 C C . LEU A 1 110 ? 0.470 -9.951 -8.215 1.00 74.56 110 LEU A C 1
ATOM 838 O O . LEU A 1 110 ? 0.282 -10.048 -7.006 1.00 74.56 110 LEU A O 1
ATOM 842 N N . PHE A 1 111 ? 1.388 -9.131 -8.729 1.00 68.25 111 PHE A N 1
ATOM 843 C CA . PHE A 1 111 ? 2.258 -8.286 -7.912 1.00 68.25 111 PHE A CA 1
ATOM 844 C C . PHE A 1 111 ? 1.521 -7.166 -7.175 1.00 68.25 111 PHE A C 1
ATOM 846 O O . PHE A 1 111 ? 2.058 -6.636 -6.212 1.00 68.25 111 PHE A O 1
ATOM 853 N N . VAL A 1 112 ? 0.299 -6.816 -7.588 1.00 70.50 112 VAL A N 1
ATOM 854 C CA . VAL A 1 112 ? -0.524 -5.805 -6.898 1.00 70.50 112 VAL A CA 1
ATOM 855 C C . VAL A 1 112 ? -1.112 -6.319 -5.582 1.00 70.50 112 VAL A C 1
ATOM 857 O O . VAL A 1 112 ? -1.545 -5.527 -4.749 1.00 70.50 112 VAL A O 1
ATOM 860 N N . ILE A 1 113 ? -1.146 -7.638 -5.386 1.00 66.69 113 ILE A N 1
ATOM 861 C CA . ILE A 1 113 ? -1.670 -8.257 -4.162 1.00 66.69 113 ILE A CA 1
ATOM 862 C C . ILE A 1 113 ? -0.627 -8.214 -3.026 1.00 66.69 113 ILE A C 1
ATOM 864 O O . ILE A 1 113 ? -1.001 -8.329 -1.859 1.00 66.69 113 ILE A O 1
ATOM 868 N N . PHE A 1 114 ? 0.656 -8.022 -3.356 1.00 59.28 114 PHE A N 1
ATOM 869 C CA . PHE A 1 114 ? 1.772 -7.949 -2.405 1.00 59.28 114 PHE A CA 1
ATOM 870 C C . PHE A 1 114 ? 2.096 -6.517 -2.006 1.00 59.28 114 PHE A C 1
ATOM 872 O O . PHE A 1 114 ? 2.086 -5.636 -2.898 1.00 59.28 114 PHE A O 1
#

Foldseek 3Di:
DVVVLVVLLQVLLVVLQVLVVVLQVCLVVCVCVVQQFQRHDDPDCVVSVVSSNVSSVLSNQLVDPPPVVPVPVSVVVSLVVVLCCCQAPCLVPPVVCDHRNCVRPPCSSVSSSD

Secondary structure (DSSP, 8-state):
-HHHHHHHHHHHHHHHHHHHHHHHHHHHTTHHHHTT--------HHHHHHHHHHHHHHHGGGGSSSSTT-HHHHHHHHHHHHHHHIIIIIIIIIS---GGGGGG-TTHHHHTT-

pLDDT: mean 85.14, std 7.81, range [59.28, 96.19]